Protein AF-A0A9X2FKC2-F1 (afdb_monomer_lite)

Sequence (131 aa):
MKKSSIGENIRKVRLDLGMTMNEFIIAIDGQDGKGSRVLVSNWERNKHLPNKKRLKKIAELGNTTIDELVNSNEVHKSLTIWFHNGQNIKFKDVKIIEESKKLIFTYFSQSDLVQRKAEFDRNCIAGYAFG

Secondary structure (DSSP, 8-state):
-----HHHHHHHHHHHTT--HHHHHHHHH-TT-S--HHHHHHHHTTSSPPPHHHHHHHHHHTTS-HHHHHS---EEEEEEEE-TTS-EEEEEEEEEEE-SSEEEEEEE-TTT--EEEEEEEGGG-SEEEE-

InterPro domains:
  IPR001387 Cro/C1-type, helix-turn-helix domain [PS50943] (10-69)
  IPR001387 Cro/C1-type, helix-turn-helix domain [cd00093] (7-69)
  IPR010982 Lambda repressor-like, DNA-binding domain superfamily [G3DSA:1.10.260.40] (1-73)
  IPR010982 Lambda repressor-like, DNA-binding domain superfamily [SSF47413] (4-74)

Foldseek 3Di:
DDQQALLNLLVVLCVVVVHDLAVLQCQQQNPPRPDDSVVNVCSNVVVDHDDPSSLCSSCVSSVHDSCCSHDRDDQFQKKWFAFPVGDIDMAGRWAFDDDDQKTKIWGQDPVPRDIDIDIGGPVGTPDMDTD

pLDDT: mean 85.08, std 12.24, range [34.59, 97.06]

Radius of gyration: 18.86 Å; chains: 1; bounding box: 41×32×52 Å

Structure (mmCIF, N/CA/C/O backbone):
data_AF-A0A9X2FKC2-F1
#
_entry.id   AF-A0A9X2FKC2-F1
#
loop_
_atom_site.group_PDB
_atom_site.id
_atom_site.type_symbol
_atom_site.label_atom_id
_atom_site.label_alt_id
_atom_site.label_comp_id
_atom_site.label_asym_id
_atom_site.label_entity_id
_atom_site.label_seq_id
_atom_site.pdbx_PDB_ins_code
_atom_site.Cartn_x
_atom_site.Cartn_y
_atom_site.Cartn_z
_atom_site.occupancy
_atom_site.B_iso_or_equiv
_atom_site.auth_seq_id
_atom_site.auth_comp_id
_atom_site.auth_asym_id
_atom_site.auth_atom_id
_atom_site.pdbx_PDB_model_num
ATOM 1 N N . MET A 1 1 ? -10.585 -13.311 -1.483 1.00 34.75 1 MET A N 1
ATOM 2 C CA . MET A 1 1 ? -10.215 -12.410 -2.601 1.00 34.75 1 MET A CA 1
ATOM 3 C C . MET A 1 1 ? -8.699 -12.359 -2.714 1.00 34.75 1 MET A C 1
ATOM 5 O O . MET A 1 1 ? -8.040 -12.407 -1.682 1.00 34.75 1 MET A O 1
ATOM 9 N N . LYS A 1 2 ? -8.134 -12.365 -3.931 1.00 34.59 2 LYS A N 1
ATOM 10 C CA . LYS A 1 2 ? -6.674 -12.384 -4.125 1.00 34.59 2 LYS A CA 1
ATOM 11 C C . LYS A 1 2 ? -6.074 -11.017 -3.781 1.00 34.59 2 LYS A C 1
ATOM 13 O O . LYS A 1 2 ? -6.415 -10.015 -4.394 1.00 34.59 2 LYS A O 1
ATOM 18 N N . LYS A 1 3 ? -5.200 -11.035 -2.777 1.00 45.91 3 LYS A N 1
ATOM 19 C CA . LYS A 1 3 ? -4.349 -9.947 -2.291 1.00 45.91 3 LYS A CA 1
ATOM 20 C C . LYS A 1 3 ? -3.429 -9.465 -3.419 1.00 45.91 3 LYS A C 1
ATOM 22 O O . LYS A 1 3 ? -2.499 -10.192 -3.749 1.00 45.91 3 LYS A O 1
ATOM 27 N N . SER A 1 4 ? -3.656 -8.269 -3.973 1.00 55.81 4 SER A N 1
ATOM 28 C CA . SER A 1 4 ? -2.670 -7.680 -4.889 1.00 55.81 4 SER A CA 1
ATOM 29 C C . SER A 1 4 ? -1.420 -7.306 -4.100 1.00 55.81 4 SER A C 1
ATOM 31 O O . SER A 1 4 ? -1.500 -6.814 -2.975 1.00 55.81 4 SER A O 1
ATOM 33 N N . SER A 1 5 ? -0.249 -7.575 -4.650 1.00 79.06 5 SER A N 1
ATOM 34 C CA . SER A 1 5 ? 1.038 -7.160 -4.092 1.00 79.06 5 SER A CA 1
ATOM 35 C C . SER A 1 5 ? 1.676 -6.137 -5.024 1.00 79.06 5 SER A C 1
ATOM 37 O O . SER A 1 5 ? 1.324 -6.078 -6.200 1.00 79.06 5 SER A O 1
ATOM 39 N N . ILE A 1 6 ? 2.655 -5.367 -4.544 1.00 85.50 6 ILE A N 1
ATOM 40 C CA . ILE A 1 6 ? 3.439 -4.469 -5.410 1.00 85.50 6 ILE A CA 1
ATOM 41 C C . ILE A 1 6 ? 3.985 -5.203 -6.647 1.00 85.50 6 ILE A C 1
ATOM 43 O O . ILE A 1 6 ? 3.936 -4.670 -7.751 1.00 85.50 6 ILE A O 1
ATOM 47 N N . GLY A 1 7 ? 4.423 -6.459 -6.499 1.00 88.19 7 GLY A N 1
ATOM 48 C CA . GLY A 1 7 ? 4.834 -7.301 -7.620 1.00 88.19 7 GLY A CA 1
ATOM 49 C C . GLY A 1 7 ? 3.708 -7.596 -8.615 1.00 88.19 7 GLY A C 1
ATOM 50 O O . GLY A 1 7 ? 3.927 -7.530 -9.824 1.00 88.19 7 GLY A O 1
ATOM 51 N N . GLU A 1 8 ? 2.489 -7.850 -8.139 1.00 89.00 8 GLU A N 1
ATOM 52 C CA . GLU A 1 8 ? 1.320 -8.027 -9.011 1.00 89.00 8 GLU A CA 1
ATOM 53 C C . GLU A 1 8 ? 0.935 -6.728 -9.727 1.00 89.00 8 GLU A C 1
ATOM 55 O O . GLU A 1 8 ? 0.630 -6.771 -10.917 1.00 89.00 8 GLU A O 1
ATOM 60 N N . ASN A 1 9 ? 1.037 -5.575 -9.063 1.00 87.81 9 ASN A N 1
ATOM 61 C CA . ASN A 1 9 ? 0.803 -4.272 -9.687 1.00 87.81 9 ASN A CA 1
ATOM 62 C C . ASN A 1 9 ? 1.840 -3.977 -10.785 1.00 87.81 9 ASN A C 1
ATOM 64 O O . ASN A 1 9 ? 1.472 -3.584 -11.889 1.00 87.81 9 ASN A O 1
ATOM 68 N N . ILE A 1 10 ? 3.127 -4.239 -10.527 1.00 92.75 10 ILE A N 1
ATOM 69 C CA . ILE A 1 10 ? 4.193 -4.108 -11.536 1.00 92.75 10 ILE A CA 1
ATOM 70 C C . ILE A 1 10 ? 3.925 -5.044 -12.723 1.00 92.75 10 ILE A C 1
ATOM 72 O O . ILE A 1 10 ? 4.047 -4.636 -13.880 1.00 92.75 10 ILE A O 1
ATOM 76 N N . ARG A 1 11 ? 3.522 -6.291 -12.448 1.00 94.44 11 ARG A N 1
ATOM 77 C CA . ARG A 1 11 ? 3.163 -7.262 -13.489 1.00 94.44 11 ARG A CA 1
ATOM 78 C C . ARG A 1 11 ? 1.981 -6.779 -14.319 1.00 94.44 11 ARG A C 1
ATOM 80 O O . ARG A 1 11 ? 2.005 -6.935 -15.536 1.00 94.44 11 ARG A O 1
ATOM 87 N N . LYS A 1 12 ? 0.960 -6.218 -13.669 1.00 92.88 12 LYS A N 1
ATOM 88 C CA . LYS A 1 12 ? -0.226 -5.678 -14.328 1.00 92.88 12 LYS A CA 1
ATOM 89 C C . LYS A 1 12 ? 0.155 -4.547 -15.277 1.00 92.88 12 LYS A C 1
ATOM 91 O O . LYS A 1 12 ? -0.152 -4.659 -16.453 1.00 92.88 12 LYS A O 1
ATOM 96 N N . VAL A 1 13 ? 0.927 -3.559 -14.814 1.00 93.94 13 VAL A N 1
ATOM 97 C CA . VAL A 1 13 ? 1.437 -2.471 -15.670 1.00 93.94 13 VAL A CA 1
ATOM 98 C C . VAL A 1 13 ? 2.140 -3.026 -16.910 1.00 93.94 13 VAL A C 1
ATOM 100 O O . VAL A 1 13 ? 1.850 -2.603 -18.025 1.00 93.94 13 VAL A O 1
ATOM 103 N N . ARG A 1 14 ? 3.025 -4.018 -16.749 1.00 96.94 14 ARG A N 1
ATOM 104 C CA . ARG A 1 14 ? 3.711 -4.627 -17.897 1.00 96.94 14 ARG A CA 1
ATOM 105 C C . ARG A 1 14 ? 2.744 -5.304 -18.875 1.00 96.94 14 ARG A C 1
ATOM 107 O O . ARG A 1 14 ? 2.930 -5.193 -20.086 1.00 96.94 14 ARG A O 1
ATOM 114 N N . LEU A 1 15 ? 1.777 -6.063 -18.362 1.00 96.44 15 LEU A N 1
ATOM 115 C CA . LEU A 1 15 ? 0.818 -6.803 -19.186 1.00 96.44 15 LEU A CA 1
ATOM 116 C C . LEU A 1 15 ? -0.170 -5.875 -19.897 1.00 96.44 15 LEU A C 1
ATOM 118 O O . LEU A 1 15 ? -0.455 -6.116 -21.065 1.00 96.44 15 LEU A O 1
ATOM 122 N N . ASP A 1 16 ? -0.622 -4.808 -19.238 1.00 94.88 16 ASP A N 1
ATOM 123 C CA . ASP A 1 16 ? -1.511 -3.793 -19.815 1.00 94.88 16 ASP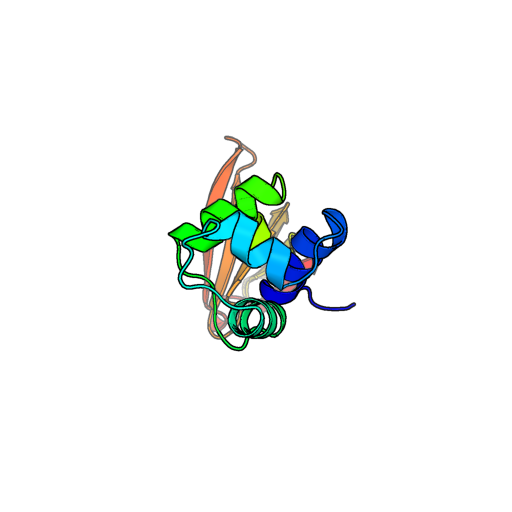 A CA 1
ATOM 124 C C . ASP A 1 16 ? -0.829 -3.055 -20.986 1.00 94.88 16 ASP A C 1
ATOM 126 O O . ASP A 1 16 ? -1.485 -2.664 -21.947 1.00 94.88 16 ASP A O 1
ATOM 130 N N . LEU A 1 17 ? 0.504 -2.939 -20.950 1.00 95.38 17 LEU A N 1
ATOM 131 C CA . LEU A 1 17 ? 1.329 -2.415 -22.046 1.00 95.38 17 LEU A CA 1
ATOM 132 C C . LEU A 1 17 ? 1.664 -3.457 -23.131 1.00 95.38 17 LEU A C 1
ATOM 134 O O . LEU A 1 17 ? 2.329 -3.123 -24.110 1.00 95.38 17 LEU A O 1
ATOM 138 N N . GLY A 1 18 ? 1.277 -4.725 -22.958 1.00 96.56 18 GLY A N 1
ATOM 139 C CA . GLY A 1 18 ? 1.587 -5.804 -23.903 1.00 96.56 18 GLY A CA 1
ATOM 140 C C . GLY A 1 18 ? 3.074 -6.172 -23.993 1.00 96.56 18 GLY A C 1
ATOM 141 O O . GLY A 1 18 ? 3.490 -6.781 -24.974 1.00 96.56 18 GLY A O 1
ATOM 142 N N . MET A 1 19 ? 3.888 -5.821 -22.991 1.00 96.06 19 MET A N 1
ATOM 143 C CA . MET A 1 19 ? 5.347 -5.967 -23.048 1.00 96.06 19 MET A CA 1
ATOM 144 C C . MET A 1 19 ? 5.851 -7.297 -22.469 1.00 96.06 19 MET A C 1
ATOM 146 O O . MET A 1 19 ? 5.393 -7.799 -21.430 1.00 96.06 19 MET A O 1
ATOM 150 N N . THR A 1 20 ? 6.907 -7.838 -23.069 1.00 96.12 20 THR A N 1
ATOM 151 C CA . THR A 1 20 ? 7.746 -8.870 -22.451 1.00 96.12 20 THR A CA 1
ATOM 152 C C . THR A 1 20 ? 8.568 -8.285 -21.294 1.00 96.12 20 THR A C 1
ATOM 154 O O . THR A 1 20 ? 8.793 -7.082 -21.197 1.00 96.12 20 THR A O 1
ATOM 157 N N . MET A 1 21 ? 9.078 -9.132 -20.390 1.00 95.00 21 MET A N 1
ATOM 158 C CA . MET A 1 21 ? 9.954 -8.671 -19.293 1.00 95.00 21 MET A CA 1
ATOM 159 C C . MET A 1 21 ? 11.231 -7.971 -19.788 1.00 95.00 21 MET A C 1
ATOM 161 O O . MET A 1 21 ? 11.765 -7.124 -19.078 1.00 95.00 21 MET A O 1
ATOM 165 N N . ASN A 1 22 ? 11.728 -8.339 -20.976 1.00 93.44 22 ASN A N 1
ATOM 166 C CA . ASN A 1 22 ? 12.901 -7.703 -21.580 1.00 93.44 22 ASN A CA 1
ATOM 167 C C . ASN A 1 22 ? 12.554 -6.305 -22.110 1.00 93.44 22 ASN A C 1
ATOM 169 O O . ASN A 1 22 ? 13.251 -5.348 -21.797 1.00 93.44 22 ASN A O 1
ATOM 173 N N . GLU A 1 23 ? 11.459 -6.165 -22.855 1.00 93.75 23 GLU A N 1
ATOM 174 C CA . GLU A 1 23 ? 11.011 -4.852 -23.346 1.00 93.75 23 GLU A CA 1
ATOM 175 C C . GLU A 1 23 ? 10.678 -3.915 -22.188 1.00 93.75 23 GLU A C 1
ATOM 177 O O . GLU A 1 23 ? 11.063 -2.750 -22.196 1.00 93.75 23 GLU A O 1
ATOM 182 N N . PHE A 1 24 ? 10.047 -4.448 -21.141 1.00 95.69 24 PHE A N 1
ATOM 183 C CA . PHE A 1 24 ? 9.692 -3.672 -19.963 1.00 95.69 24 PHE A CA 1
ATOM 184 C C . PHE A 1 24 ? 10.916 -3.119 -19.230 1.00 95.69 24 PHE A C 1
ATOM 186 O O . PHE A 1 24 ? 10.932 -1.948 -18.859 1.00 95.69 24 PHE A O 1
ATOM 193 N N . ILE A 1 25 ? 11.974 -3.922 -19.045 1.00 94.31 25 ILE A N 1
ATOM 194 C CA . ILE A 1 25 ? 13.191 -3.418 -18.397 1.00 94.31 25 ILE A CA 1
ATOM 195 C C . ILE A 1 25 ? 13.940 -2.411 -19.275 1.00 94.31 25 ILE A C 1
ATOM 197 O O . ILE A 1 25 ? 14.468 -1.438 -18.740 1.00 94.31 25 ILE A O 1
ATOM 201 N N . ILE A 1 26 ? 13.928 -2.589 -20.600 1.00 92.88 26 ILE A N 1
ATOM 202 C CA . ILE A 1 26 ? 14.497 -1.626 -21.555 1.00 92.88 26 ILE A CA 1
ATOM 203 C C . ILE A 1 26 ? 13.719 -0.304 -21.514 1.00 92.88 26 ILE A C 1
ATOM 205 O O . ILE A 1 26 ? 14.327 0.761 -21.515 1.00 92.88 26 ILE A O 1
ATOM 209 N N . ALA A 1 27 ? 12.389 -0.340 -21.400 1.00 92.81 27 ALA A N 1
ATOM 210 C CA . ALA A 1 27 ? 11.571 0.865 -21.252 1.00 92.81 27 ALA A CA 1
ATOM 211 C C . ALA A 1 27 ? 11.843 1.618 -19.931 1.00 92.81 27 ALA A C 1
ATOM 213 O O . ALA A 1 27 ? 11.682 2.838 -19.863 1.00 92.81 27 ALA A O 1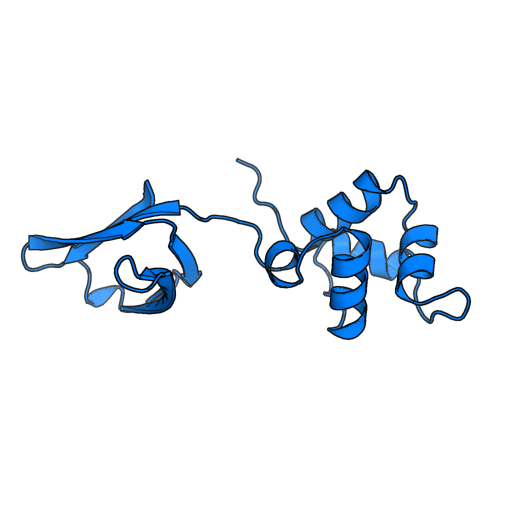
ATOM 214 N N . ILE A 1 28 ? 12.263 0.903 -18.880 1.00 93.19 28 ILE A N 1
ATOM 215 C CA . ILE A 1 28 ? 12.561 1.474 -17.558 1.00 93.19 28 ILE A CA 1
ATOM 216 C C . ILE A 1 28 ? 13.989 2.030 -17.476 1.00 93.19 28 ILE A C 1
ATOM 218 O O . ILE A 1 28 ? 14.190 3.145 -16.990 1.00 93.19 28 ILE A O 1
ATOM 222 N N . ASP A 1 29 ? 14.982 1.246 -17.895 1.00 90.31 29 ASP A N 1
ATOM 223 C CA . ASP A 1 29 ? 16.403 1.569 -17.720 1.00 90.31 29 ASP A CA 1
ATOM 224 C C . ASP A 1 29 ? 17.064 2.146 -18.990 1.00 90.31 29 ASP A C 1
ATOM 226 O O . ASP A 1 29 ? 18.169 2.680 -18.893 1.00 90.31 29 ASP A O 1
ATOM 230 N N . GLY A 1 30 ? 16.401 2.076 -20.150 1.00 83.62 30 GLY A N 1
ATOM 231 C CA . GLY A 1 30 ? 16.950 2.413 -21.470 1.00 83.62 30 GLY A CA 1
ATOM 232 C C . GLY A 1 30 ? 17.643 1.227 -22.161 1.00 83.62 30 GLY A C 1
ATOM 233 O O . GLY A 1 30 ? 17.846 0.176 -21.552 1.00 83.62 30 GLY A O 1
ATOM 234 N N . GLN A 1 31 ? 18.028 1.392 -23.437 1.00 66.88 31 GLN A N 1
ATOM 235 C CA . GLN A 1 31 ? 18.794 0.373 -24.186 1.00 66.88 31 GLN A CA 1
ATOM 236 C C . GLN A 1 31 ? 20.190 0.123 -23.583 1.00 66.88 31 GLN A C 1
ATOM 238 O O . GLN A 1 31 ? 20.650 -1.014 -23.587 1.00 66.88 31 GLN A O 1
ATOM 243 N N . ASP A 1 32 ? 20.793 1.140 -22.958 1.00 63.78 32 ASP A N 1
ATOM 244 C CA . ASP A 1 32 ? 22.054 1.036 -22.198 1.00 63.78 32 ASP A CA 1
ATOM 245 C C . ASP A 1 32 ? 21.841 0.604 -20.730 1.00 63.78 32 ASP A C 1
ATOM 247 O O . ASP A 1 32 ? 22.716 0.734 -19.865 1.00 63.78 32 ASP A O 1
ATOM 251 N N . GLY A 1 33 ? 20.632 0.145 -20.404 1.00 60.41 33 GLY A N 1
ATOM 252 C CA . GLY A 1 33 ? 20.202 -0.150 -19.048 1.00 60.41 33 GLY A CA 1
ATOM 253 C C . GLY A 1 33 ? 20.904 -1.361 -18.429 1.00 60.41 33 GLY A C 1
ATOM 254 O O . GLY A 1 33 ? 20.988 -2.432 -19.017 1.00 60.41 33 GLY A O 1
ATOM 255 N N . LYS A 1 34 ? 21.307 -1.246 -17.155 1.00 66.50 34 LYS A N 1
ATOM 256 C CA . LYS A 1 34 ? 21.895 -2.343 -16.346 1.00 66.50 34 LYS A CA 1
ATOM 257 C C . LYS A 1 34 ? 20.885 -3.434 -15.929 1.00 66.50 34 LYS A C 1
ATOM 259 O O . LYS A 1 34 ? 21.119 -4.166 -14.965 1.00 66.50 34 LYS A O 1
ATOM 264 N N . GLY A 1 35 ? 19.705 -3.465 -16.537 1.00 73.06 35 GLY A N 1
ATOM 265 C CA . GLY A 1 35 ? 18.585 -4.307 -16.135 1.00 73.06 35 GLY A CA 1
ATOM 266 C C . GLY A 1 35 ? 18.524 -5.634 -16.899 1.00 73.06 35 GLY A C 1
ATOM 267 O O . GLY A 1 35 ? 19.089 -5.774 -17.974 1.00 73.06 35 GLY A O 1
ATOM 268 N N . SER A 1 36 ? 17.816 -6.629 -16.359 1.00 86.12 36 SER A N 1
ATOM 269 C CA . SER A 1 36 ? 17.549 -7.898 -17.051 1.00 86.12 36 SER A CA 1
ATOM 270 C C . SER A 1 36 ? 16.128 -8.384 -16.768 1.00 86.12 36 SER A C 1
ATOM 272 O O . SER A 1 36 ? 15.542 -8.031 -15.740 1.00 86.12 36 SER A O 1
ATOM 274 N N . ARG A 1 37 ? 15.575 -9.269 -17.613 1.00 91.38 37 ARG A N 1
ATOM 275 C CA . ARG A 1 37 ? 14.287 -9.936 -17.315 1.00 91.38 37 ARG A CA 1
ATOM 276 C C . ARG A 1 37 ? 14.249 -10.630 -15.956 1.00 91.38 37 ARG A C 1
ATOM 278 O O . ARG A 1 37 ? 13.172 -10.783 -15.389 1.00 91.38 37 ARG A O 1
ATOM 285 N N . VAL A 1 38 ? 15.399 -11.064 -15.433 1.00 91.69 38 VAL A N 1
ATOM 286 C CA . VAL A 1 38 ? 15.484 -11.715 -14.118 1.00 91.69 38 VAL A CA 1
ATOM 287 C C . VAL A 1 38 ? 15.111 -10.725 -13.016 1.00 91.69 38 VAL A C 1
ATOM 289 O O . VAL A 1 38 ? 14.383 -11.095 -12.098 1.00 91.69 38 VAL A O 1
ATOM 292 N N . LEU A 1 39 ? 15.530 -9.460 -13.136 1.00 91.88 39 LEU A N 1
ATOM 293 C CA . LEU A 1 39 ? 15.132 -8.401 -12.207 1.00 91.88 39 LEU A CA 1
ATOM 294 C C . LEU A 1 39 ? 13.621 -8.177 -12.239 1.00 91.88 39 LEU A C 1
ATOM 296 O O . LEU A 1 39 ? 12.997 -8.211 -11.183 1.00 91.88 39 LEU A O 1
ATOM 300 N N . VAL A 1 40 ? 13.028 -8.050 -13.430 1.00 93.69 40 VAL A N 1
ATOM 301 C CA . VAL A 1 40 ? 11.570 -7.882 -13.578 1.00 93.69 40 VAL A CA 1
ATOM 302 C C . VAL A 1 40 ? 10.818 -9.070 -12.982 1.00 93.69 40 VAL A C 1
ATOM 304 O O . VAL A 1 40 ? 9.925 -8.881 -12.165 1.00 93.69 40 VAL A O 1
ATOM 307 N N . SER A 1 41 ? 11.229 -10.301 -13.296 1.00 93.75 41 SER A N 1
ATOM 308 C CA . SER A 1 41 ? 10.652 -11.517 -12.705 1.00 93.75 41 SER A CA 1
ATOM 309 C C . SER A 1 41 ? 10.748 -11.526 -11.174 1.00 93.75 41 SER A C 1
ATOM 311 O O . SER A 1 41 ? 9.805 -11.926 -10.490 1.00 93.75 41 SER A O 1
ATOM 313 N N . ASN A 1 42 ? 11.874 -11.079 -10.612 1.00 90.81 42 ASN A N 1
ATOM 314 C CA . ASN A 1 42 ? 12.043 -10.975 -9.164 1.00 90.81 42 ASN A CA 1
ATOM 315 C C . ASN A 1 42 ? 11.125 -9.908 -8.552 1.00 90.81 42 ASN A C 1
ATOM 317 O O . ASN A 1 42 ? 10.579 -10.154 -7.477 1.00 90.81 42 ASN A O 1
ATOM 321 N N . TRP A 1 43 ? 10.917 -8.775 -9.227 1.00 92.75 43 TRP A N 1
ATOM 322 C CA . TRP A 1 43 ? 9.984 -7.731 -8.789 1.00 92.75 43 TRP A CA 1
ATOM 323 C C . TRP A 1 43 ? 8.540 -8.221 -8.816 1.00 92.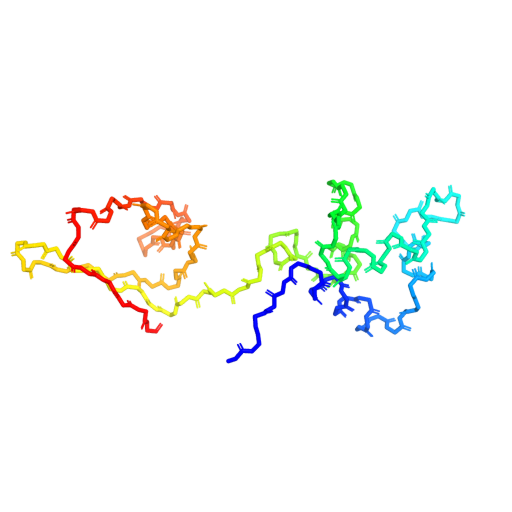75 43 TRP A C 1
ATOM 325 O O . TRP A 1 43 ? 7.848 -8.131 -7.807 1.00 92.75 43 TRP A O 1
ATOM 335 N N . GLU A 1 44 ? 8.111 -8.838 -9.919 1.00 93.12 44 GLU A N 1
ATOM 336 C CA . GLU A 1 44 ? 6.745 -9.359 -10.077 1.00 93.12 44 GLU A CA 1
ATOM 337 C C . GLU A 1 44 ? 6.394 -10.458 -9.071 1.00 93.12 44 GLU A C 1
ATOM 339 O O . GLU A 1 44 ? 5.229 -10.675 -8.748 1.00 93.12 44 GLU A O 1
ATOM 344 N N . ARG A 1 45 ? 7.411 -11.161 -8.567 1.00 85.94 45 ARG A N 1
ATOM 345 C CA . ARG A 1 45 ? 7.282 -12.208 -7.547 1.00 85.94 45 ARG A CA 1
ATOM 346 C C . ARG A 1 45 ? 7.558 -11.712 -6.125 1.00 85.94 45 ARG A C 1
ATOM 348 O O . ARG A 1 45 ? 7.626 -12.540 -5.222 1.00 85.94 45 ARG A O 1
ATOM 355 N N . ASN A 1 46 ? 7.752 -10.407 -5.923 1.00 81.94 46 ASN A N 1
ATOM 356 C CA . ASN A 1 46 ? 8.112 -9.786 -4.642 1.00 81.94 46 ASN A CA 1
ATOM 357 C C . ASN A 1 46 ? 9.395 -10.340 -3.988 1.00 81.94 46 ASN A C 1
ATOM 359 O O . ASN A 1 46 ? 9.549 -10.262 -2.773 1.00 81.94 46 ASN A O 1
ATOM 363 N N . LYS A 1 47 ? 10.334 -10.904 -4.760 1.00 79.12 47 LYS A N 1
ATOM 364 C CA . LYS A 1 47 ? 11.628 -11.356 -4.214 1.00 79.12 47 LYS A CA 1
ATOM 365 C C . LYS A 1 47 ? 12.518 -10.176 -3.827 1.00 79.12 47 LYS A C 1
ATOM 367 O O . LYS A 1 47 ? 13.178 -10.214 -2.796 1.00 79.12 47 LYS A O 1
ATOM 372 N N . HIS A 1 48 ? 12.519 -9.135 -4.657 1.00 82.31 48 HIS A N 1
ATOM 373 C CA . HIS A 1 48 ? 13.206 -7.867 -4.419 1.00 82.31 48 HIS A CA 1
ATOM 374 C C . HIS A 1 48 ? 12.344 -6.728 -4.959 1.00 82.31 48 HIS A C 1
ATOM 376 O O . HIS A 1 48 ? 11.556 -6.951 -5.874 1.00 82.31 48 HIS A O 1
ATOM 382 N N . LEU A 1 49 ? 12.501 -5.515 -4.431 1.00 84.38 49 LEU A N 1
ATOM 383 C CA . LEU A 1 49 ? 11.774 -4.343 -4.921 1.00 84.38 49 LEU A CA 1
ATOM 384 C C . LEU A 1 49 ? 12.627 -3.526 -5.903 1.00 84.38 49 LEU A C 1
ATOM 386 O O . LEU A 1 49 ? 13.857 -3.493 -5.771 1.00 84.38 49 LEU A O 1
ATOM 390 N N . PRO A 1 50 ? 12.006 -2.837 -6.877 1.00 88.06 50 PRO A N 1
ATOM 391 C CA . PRO A 1 50 ? 12.695 -1.819 -7.655 1.00 88.06 50 PRO A CA 1
ATOM 392 C C . PRO A 1 50 ? 13.205 -0.702 -6.735 1.00 88.06 50 PRO A C 1
ATOM 394 O O . PRO A 1 50 ? 12.584 -0.368 -5.727 1.00 88.06 50 PRO A O 1
ATOM 397 N N . ASN A 1 51 ? 14.321 -0.071 -7.101 1.00 87.81 51 ASN A N 1
ATOM 398 C CA . ASN A 1 51 ? 14.756 1.146 -6.416 1.00 87.81 51 ASN A CA 1
ATOM 399 C C . ASN A 1 51 ? 13.824 2.329 -6.749 1.00 87.81 51 ASN A C 1
ATOM 401 O O . ASN A 1 51 ? 13.051 2.275 -7.705 1.00 87.81 51 ASN A O 1
ATOM 405 N N . LYS A 1 52 ? 13.944 3.434 -6.001 1.00 86.88 52 LYS A N 1
ATOM 406 C CA . LYS A 1 52 ? 13.081 4.621 -6.153 1.00 86.88 52 LYS A CA 1
ATOM 407 C C . LYS A 1 52 ? 13.023 5.166 -7.588 1.00 86.88 52 LYS A C 1
ATOM 409 O O . LYS A 1 52 ? 11.947 5.527 -8.052 1.00 86.88 52 LYS A O 1
ATOM 414 N N . LYS A 1 53 ? 14.155 5.197 -8.306 1.00 90.38 53 LYS A N 1
ATOM 415 C CA . LYS A 1 53 ? 14.221 5.699 -9.691 1.00 90.38 53 LYS A CA 1
ATOM 416 C C . LYS A 1 53 ? 13.412 4.811 -10.641 1.00 90.38 53 LYS A C 1
ATOM 418 O O . LYS A 1 53 ? 12.605 5.318 -11.414 1.00 90.38 53 LYS A O 1
ATOM 423 N N . ARG A 1 54 ? 13.593 3.491 -10.549 1.00 92.62 54 ARG A N 1
ATOM 424 C CA . ARG A 1 54 ? 12.865 2.507 -11.364 1.00 92.62 54 ARG A CA 1
ATOM 425 C C . ARG A 1 54 ? 11.382 2.472 -11.021 1.00 92.62 54 ARG A C 1
ATOM 427 O O . ARG A 1 54 ? 10.558 2.420 -11.919 1.00 92.62 54 ARG A O 1
ATOM 434 N N . LEU A 1 55 ? 11.045 2.567 -9.738 1.00 91.56 55 LEU A N 1
ATOM 435 C CA . LEU A 1 55 ? 9.663 2.611 -9.270 1.00 91.56 55 LEU A CA 1
ATOM 436 C C . LEU A 1 55 ? 8.910 3.820 -9.840 1.00 91.56 55 LEU A C 1
ATOM 438 O O . LEU A 1 55 ? 7.805 3.664 -10.348 1.00 91.56 55 LEU A O 1
ATOM 442 N N . LYS A 1 56 ? 9.544 5.002 -9.839 1.00 92.31 56 LYS A N 1
ATOM 443 C CA . LYS A 1 56 ? 9.000 6.198 -10.493 1.00 92.31 56 LYS A CA 1
ATOM 444 C C . LYS A 1 56 ? 8.756 5.961 -11.983 1.00 92.31 56 LYS A C 1
ATOM 446 O O . LYS A 1 56 ? 7.696 6.304 -12.487 1.00 92.31 56 LYS A O 1
ATOM 451 N N . LYS A 1 57 ? 9.707 5.331 -12.677 1.00 94.56 57 LYS A N 1
ATOM 452 C CA . LYS A 1 57 ? 9.573 5.069 -14.112 1.00 94.56 57 LYS A CA 1
ATOM 453 C C . LYS A 1 57 ? 8.466 4.068 -14.433 1.00 94.56 57 LYS A C 1
ATOM 455 O O . LYS A 1 57 ? 7.738 4.261 -15.397 1.00 94.56 57 LYS A O 1
ATOM 460 N N . ILE A 1 58 ? 8.306 3.037 -13.605 1.00 94.19 58 ILE A N 1
ATOM 461 C CA . ILE A 1 58 ? 7.189 2.091 -13.710 1.00 94.19 58 ILE A CA 1
ATOM 462 C C . ILE A 1 58 ? 5.851 2.818 -13.520 1.00 94.19 58 ILE A C 1
ATOM 464 O O . ILE A 1 58 ? 4.914 2.548 -14.265 1.00 94.19 58 ILE A O 1
ATOM 468 N N . ALA A 1 59 ? 5.773 3.760 -12.574 1.00 92.06 59 ALA A N 1
ATOM 469 C CA . ALA A 1 59 ? 4.578 4.576 -12.349 1.00 92.06 59 ALA A CA 1
ATOM 470 C C . ALA A 1 59 ? 4.225 5.418 -13.584 1.00 92.06 59 ALA A C 1
ATOM 472 O O . ALA A 1 59 ? 3.097 5.372 -14.065 1.00 92.06 59 ALA A O 1
ATOM 473 N N . GLU A 1 60 ? 5.224 6.102 -14.151 1.00 94.19 60 GLU A N 1
ATOM 474 C CA . GLU A 1 60 ? 5.078 6.878 -15.388 1.00 94.19 60 GLU A CA 1
ATOM 475 C C . GLU A 1 60 ? 4.606 6.005 -16.564 1.00 94.19 60 GLU A C 1
ATOM 477 O O . GLU A 1 60 ? 3.686 6.392 -17.278 1.00 94.19 60 GLU A O 1
ATOM 482 N N . LEU A 1 61 ? 5.198 4.818 -16.753 1.00 94.06 61 LEU A N 1
ATOM 483 C CA . LEU A 1 61 ? 4.819 3.888 -17.827 1.00 94.06 61 LEU A CA 1
ATOM 484 C C . LEU A 1 61 ? 3.391 3.358 -17.667 1.00 94.06 61 LEU A C 1
ATOM 486 O O . LEU A 1 61 ? 2.684 3.193 -18.656 1.00 94.06 61 LEU A O 1
ATOM 490 N N . GLY A 1 62 ? 2.976 3.082 -16.432 1.00 89.69 62 GLY A N 1
ATOM 491 C CA . GLY A 1 62 ? 1.637 2.588 -16.119 1.00 89.69 62 GLY A CA 1
ATOM 492 C C . GLY A 1 62 ? 0.572 3.671 -15.987 1.00 89.69 62 GLY A C 1
ATOM 493 O O . GLY A 1 62 ? -0.547 3.335 -15.611 1.00 89.69 62 GLY A O 1
ATOM 494 N N . ASN A 1 63 ? 0.910 4.944 -16.235 1.00 91.38 63 ASN A N 1
ATOM 495 C CA . ASN A 1 63 ? 0.047 6.099 -15.977 1.00 91.38 63 ASN A CA 1
ATOM 496 C C . ASN A 1 63 ? -0.620 6.042 -14.584 1.00 91.38 63 ASN A C 1
ATOM 498 O O . ASN A 1 63 ? -1.827 6.216 -14.434 1.00 91.38 63 ASN A O 1
ATOM 502 N N . THR A 1 64 ? 0.184 5.728 -13.570 1.00 85.12 64 THR A N 1
ATOM 503 C CA . THR A 1 64 ? -0.228 5.520 -12.176 1.00 85.12 64 THR A CA 1
ATOM 504 C C . THR A 1 64 ? 0.746 6.240 -11.244 1.00 85.12 64 THR A C 1
ATOM 506 O O . THR A 1 64 ? 1.779 6.761 -11.672 1.00 85.12 64 THR A O 1
ATOM 509 N N . THR A 1 65 ? 0.447 6.295 -9.952 1.00 85.12 65 THR A N 1
ATOM 510 C CA . THR A 1 65 ? 1.348 6.867 -8.948 1.00 85.12 65 THR A CA 1
ATOM 511 C C . THR A 1 65 ? 2.221 5.797 -8.291 1.00 85.12 65 THR A C 1
ATOM 513 O O . THR A 1 65 ? 1.900 4.608 -8.260 1.00 85.12 65 THR A O 1
ATOM 516 N N . ILE A 1 66 ? 3.351 6.219 -7.711 1.00 83.56 66 ILE A N 1
ATOM 517 C CA . ILE A 1 66 ? 4.171 5.330 -6.873 1.00 83.56 66 ILE A CA 1
ATOM 518 C C . ILE A 1 66 ? 3.332 4.769 -5.717 1.00 83.56 66 ILE A C 1
ATOM 520 O O . ILE A 1 66 ? 3.468 3.596 -5.372 1.00 83.56 66 ILE A O 1
ATOM 524 N N . ASP A 1 67 ? 2.449 5.588 -5.146 1.00 78.50 67 ASP A N 1
ATOM 525 C CA . ASP A 1 67 ? 1.590 5.166 -4.050 1.00 78.50 67 ASP A CA 1
ATOM 526 C C . ASP A 1 67 ? 0.584 4.103 -4.475 1.00 78.50 67 ASP A C 1
ATOM 528 O O . ASP A 1 67 ? 0.354 3.189 -3.696 1.00 78.50 67 ASP A O 1
ATOM 532 N N . GLU A 1 68 ? 0.025 4.158 -5.679 1.00 74.31 68 GLU A N 1
ATOM 533 C CA . GLU A 1 68 ? -0.872 3.117 -6.206 1.00 74.31 68 GLU A CA 1
ATOM 534 C C . GLU A 1 68 ? -0.129 1.816 -6.543 1.00 74.31 68 GLU A C 1
ATOM 536 O O . GLU A 1 68 ? -0.651 0.722 -6.330 1.00 74.31 68 GLU A O 1
ATOM 541 N N . LEU A 1 69 ? 1.119 1.912 -7.013 1.00 79.00 69 LEU A N 1
ATOM 542 C CA . LEU A 1 69 ? 1.980 0.746 -7.228 1.00 79.00 69 LEU A CA 1
ATOM 543 C C . LEU A 1 69 ? 2.316 0.035 -5.918 1.00 79.00 69 LEU A C 1
ATOM 545 O O . LEU A 1 69 ? 2.245 -1.194 -5.851 1.00 79.00 69 LEU A O 1
ATOM 549 N N . VAL A 1 70 ? 2.708 0.798 -4.896 1.00 76.50 70 VAL A N 1
ATOM 550 C CA . VAL A 1 70 ? 3.179 0.277 -3.604 1.00 76.50 70 VAL A CA 1
ATOM 551 C C . VAL A 1 70 ? 2.018 -0.122 -2.706 1.00 76.50 70 VAL A C 1
ATOM 553 O O . VAL A 1 70 ? 2.077 -1.158 -2.045 1.00 76.50 70 VAL A O 1
ATOM 556 N N . ASN A 1 71 ? 0.965 0.686 -2.681 1.00 64.38 71 ASN A N 1
ATOM 557 C CA . ASN A 1 71 ? -0.206 0.423 -1.874 1.00 64.38 71 ASN A CA 1
ATOM 558 C C . ASN A 1 71 ? -1.218 -0.336 -2.712 1.00 64.38 71 ASN A C 1
ATOM 560 O O . ASN A 1 71 ? -2.121 0.233 -3.321 1.00 64.38 71 ASN A O 1
ATOM 564 N N . SER A 1 72 ? -1.079 -1.652 -2.712 1.00 52.28 72 SER A N 1
ATOM 565 C CA . SER A 1 72 ? -2.186 -2.509 -3.078 1.00 52.28 72 SER A CA 1
ATOM 566 C C . SER A 1 72 ? -3.359 -2.251 -2.127 1.00 52.28 72 SER A C 1
ATOM 568 O O . SER A 1 72 ? -3.330 -2.560 -0.940 1.00 52.28 72 SER A O 1
ATOM 570 N N . ASN A 1 73 ? -4.360 -1.590 -2.701 1.00 52.41 73 ASN A N 1
ATOM 571 C CA . ASN A 1 73 ? -5.585 -1.094 -2.098 1.00 52.41 73 ASN A CA 1
ATOM 572 C C . ASN A 1 73 ? -6.328 -2.135 -1.245 1.00 52.41 73 ASN A C 1
ATOM 574 O O . ASN A 1 73 ? -6.986 -3.019 -1.787 1.00 52.41 73 ASN A O 1
ATOM 578 N N . GLU A 1 74 ? -6.370 -1.918 0.065 1.00 59.81 74 GLU A N 1
ATOM 579 C CA . GLU A 1 74 ? -7.648 -1.942 0.777 1.00 59.81 74 GLU A CA 1
ATOM 580 C C . GLU A 1 74 ? -7.885 -0.539 1.336 1.00 59.81 74 GLU A C 1
ATOM 582 O O . GLU A 1 74 ? -7.421 -0.167 2.413 1.0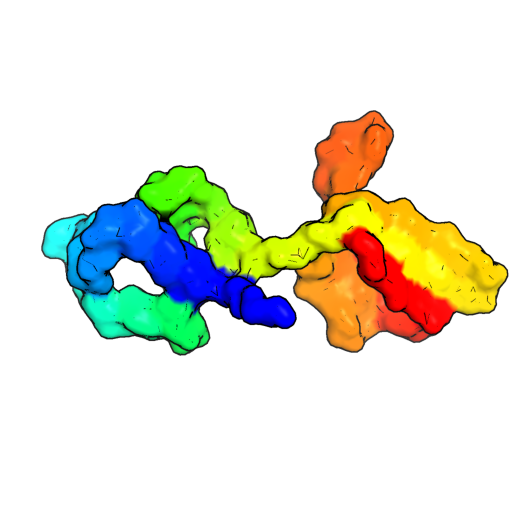0 59.81 74 GLU A O 1
ATOM 587 N N . VAL A 1 75 ? -8.562 0.281 0.528 1.00 61.66 75 VAL A N 1
ATOM 588 C CA . VAL A 1 75 ? -9.329 1.399 1.068 1.00 61.66 75 VAL A CA 1
ATOM 589 C C . VAL A 1 75 ? -10.651 0.790 1.514 1.00 61.66 75 VAL A C 1
ATOM 591 O O . VAL A 1 75 ? -11.486 0.428 0.685 1.00 61.66 75 VAL A O 1
ATOM 594 N N . HIS A 1 76 ? -10.819 0.604 2.816 1.00 71.88 76 HIS A N 1
ATOM 595 C CA . HIS A 1 76 ? -12.096 0.195 3.379 1.00 71.88 76 HIS A CA 1
ATOM 596 C C . HIS A 1 76 ? -13.073 1.359 3.253 1.00 71.88 76 HIS A C 1
ATOM 598 O O . HIS A 1 76 ? -12.726 2.497 3.587 1.00 71.88 76 HIS A O 1
ATOM 604 N N . LYS A 1 77 ? -14.309 1.086 2.813 1.00 81.81 77 LYS A N 1
ATOM 605 C CA . LYS A 1 77 ? -15.347 2.129 2.727 1.00 81.81 77 LYS A CA 1
ATOM 606 C C . LYS A 1 77 ? -15.567 2.746 4.096 1.00 81.81 77 LYS A C 1
ATOM 608 O O . LYS A 1 77 ? -15.819 3.947 4.211 1.00 81.81 77 LYS A O 1
ATOM 613 N N . SER A 1 78 ? -15.449 1.930 5.142 1.00 88.44 78 SER A N 1
ATOM 614 C CA . SER A 1 78 ? -15.361 2.439 6.497 1.00 88.44 78 SER A CA 1
ATOM 615 C C . SER A 1 78 ? -14.576 1.557 7.457 1.00 88.44 78 SER A C 1
ATOM 617 O O . SER A 1 78 ? -14.450 0.353 7.264 1.00 88.44 78 SER A O 1
ATOM 619 N N . LEU A 1 79 ? -14.103 2.181 8.531 1.00 92.88 79 LEU A N 1
ATOM 620 C CA . LEU A 1 79 ? -13.559 1.532 9.718 1.00 92.88 79 LEU A CA 1
ATOM 621 C C . LEU A 1 79 ? -14.350 2.024 10.927 1.00 92.88 79 LEU A C 1
ATOM 623 O O . LEU A 1 79 ? -14.395 3.228 11.179 1.00 92.88 79 LEU A O 1
ATOM 627 N N . THR A 1 80 ? -14.946 1.107 11.679 1.00 95.44 80 THR A N 1
ATOM 628 C CA . THR A 1 80 ? -15.546 1.399 12.984 1.00 95.44 80 THR A CA 1
ATOM 629 C C . THR A 1 80 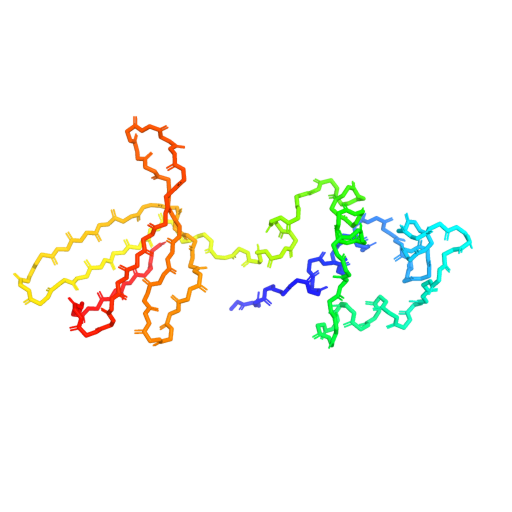? -14.645 0.855 14.080 1.00 95.44 80 THR A C 1
ATOM 631 O O . THR A 1 80 ? -14.242 -0.302 14.022 1.00 95.44 80 THR A O 1
ATOM 634 N N . ILE A 1 81 ? -14.338 1.682 15.076 1.00 95.94 81 ILE A N 1
ATOM 635 C CA . ILE A 1 81 ? -13.541 1.322 16.252 1.00 95.94 81 ILE A CA 1
ATOM 636 C C . ILE A 1 81 ? -14.433 1.450 17.484 1.00 95.94 81 ILE A C 1
ATOM 638 O O . ILE A 1 81 ? -15.069 2.489 17.667 1.00 95.94 81 ILE A O 1
ATOM 642 N N . TRP A 1 82 ? -14.461 0.418 18.325 1.00 97.06 82 TRP A N 1
ATOM 643 C CA . TRP A 1 82 ? -15.159 0.405 19.610 1.00 97.06 82 TRP A CA 1
ATOM 644 C C . TRP A 1 82 ? -14.169 0.569 20.758 1.00 97.06 82 TRP A C 1
ATOM 646 O O . TRP A 1 82 ? -13.126 -0.085 20.789 1.00 97.06 82 TRP A O 1
ATOM 656 N N . PHE A 1 83 ? -14.517 1.410 21.724 1.00 95.56 83 PHE A N 1
ATOM 657 C CA . PHE A 1 83 ? -13.759 1.637 22.949 1.00 95.56 83 PHE A CA 1
ATOM 658 C C . PHE A 1 83 ? -14.384 0.882 24.126 1.00 95.56 83 PHE A C 1
ATOM 660 O O . PHE A 1 83 ? -15.584 0.609 24.146 1.00 95.56 83 PHE A O 1
ATOM 667 N N . HIS A 1 84 ? -13.576 0.586 25.147 1.00 93.06 84 HIS A N 1
ATOM 668 C CA . HIS A 1 84 ? -14.020 -0.138 26.350 1.00 93.06 84 HIS A CA 1
ATOM 669 C C . HIS A 1 84 ? -15.101 0.597 27.151 1.00 93.06 84 HIS A C 1
ATOM 671 O O . HIS A 1 84 ? -15.875 -0.027 27.865 1.00 93.06 84 HIS A O 1
ATOM 677 N N . ASN A 1 85 ? -15.186 1.921 27.011 1.00 93.25 85 ASN A N 1
ATOM 678 C CA . ASN A 1 85 ? -16.209 2.746 27.654 1.00 93.25 85 ASN A CA 1
ATOM 679 C C . ASN A 1 85 ? -17.567 2.736 26.914 1.00 93.25 85 ASN A C 1
ATOM 681 O O . ASN A 1 85 ? -18.453 3.514 27.261 1.00 93.25 85 ASN A O 1
ATOM 685 N N . GLY A 1 86 ? -17.723 1.909 25.874 1.00 91.19 86 GLY A N 1
ATOM 686 C CA . GLY A 1 86 ? -18.949 1.790 25.079 1.00 91.19 86 GLY A CA 1
ATOM 687 C C . GLY A 1 86 ? -19.086 2.810 23.944 1.00 91.19 86 GLY A C 1
ATOM 688 O O . GLY A 1 86 ? -20.028 2.719 23.156 1.00 91.19 86 GLY A O 1
ATOM 689 N N . GLN A 1 87 ? -18.157 3.759 23.807 1.00 94.44 87 GLN A N 1
ATOM 690 C CA . GLN A 1 87 ? -18.140 4.685 22.674 1.00 94.44 87 GLN A CA 1
ATOM 691 C C . GLN A 1 87 ? -17.609 4.001 21.410 1.00 94.44 87 GLN A C 1
ATOM 693 O O . GLN A 1 87 ? -16.850 3.033 21.468 1.00 94.44 87 GLN A O 1
ATOM 698 N N . ASN A 1 88 ? -17.977 4.532 20.246 1.00 94.75 88 ASN A N 1
ATOM 699 C CA . ASN A 1 88 ? -17.395 4.127 18.974 1.00 94.75 88 ASN A CA 1
ATOM 700 C C . ASN A 1 88 ? -17.116 5.338 18.083 1.00 94.75 88 ASN A C 1
ATOM 702 O O . ASN A 1 88 ? -17.711 6.403 18.249 1.00 94.75 88 ASN A O 1
ATOM 706 N N . ILE A 1 89 ? -16.200 5.159 17.139 1.00 94.25 89 ILE A N 1
ATOM 707 C CA . ILE A 1 89 ? -15.894 6.138 16.099 1.00 94.25 89 ILE A CA 1
ATOM 708 C C . ILE A 1 89 ? -15.879 5.444 14.742 1.00 94.25 89 ILE A C 1
ATOM 710 O O . ILE A 1 89 ? -15.415 4.309 14.619 1.00 94.25 89 ILE A O 1
ATOM 714 N N . LYS A 1 90 ? -16.397 6.127 13.719 1.00 93.81 90 LYS A N 1
ATOM 715 C CA . LYS A 1 90 ? -16.421 5.639 12.342 1.00 93.81 90 LYS A CA 1
ATOM 716 C C . LYS A 1 90 ? -15.620 6.562 11.436 1.00 93.81 90 LYS A C 1
ATOM 718 O O . LYS A 1 90 ? -15.885 7.758 11.360 1.00 93.81 90 LYS A O 1
ATOM 723 N N . PHE A 1 91 ? -14.698 5.972 10.699 1.00 92.50 91 PHE A N 1
ATOM 724 C CA . PHE A 1 91 ? -13.923 6.609 9.647 1.00 92.50 91 PHE A CA 1
ATOM 725 C C . PHE A 1 91 ? -14.419 6.111 8.289 1.00 92.50 91 PHE A C 1
ATOM 727 O O . PHE A 1 91 ? -14.891 4.977 8.181 1.00 92.50 91 PHE A O 1
ATOM 734 N N . LYS A 1 92 ? -14.332 6.956 7.261 1.00 88.50 92 LYS A N 1
ATOM 735 C CA . LYS A 1 92 ? -14.617 6.592 5.867 1.00 88.50 92 LYS A CA 1
ATOM 736 C C . LYS A 1 92 ? -13.324 6.562 5.066 1.00 88.50 92 LYS A C 1
ATOM 738 O O . LYS A 1 92 ? -12.378 7.254 5.439 1.00 88.50 92 LYS A O 1
ATOM 743 N N . ASP A 1 93 ? -13.328 5.777 3.995 1.00 82.56 93 ASP A N 1
ATOM 744 C CA . ASP A 1 93 ? -12.247 5.713 3.006 1.00 82.56 93 ASP A CA 1
ATOM 745 C C . ASP A 1 93 ? -10.878 5.533 3.674 1.00 82.56 93 ASP A C 1
ATOM 747 O O . ASP A 1 93 ? -9.957 6.345 3.557 1.00 82.56 93 ASP A O 1
ATOM 751 N N . VAL A 1 94 ? -10.790 4.462 4.462 1.00 84.50 94 VAL A N 1
ATOM 752 C CA . VAL A 1 94 ? -9.666 4.201 5.354 1.00 84.50 94 VAL A CA 1
ATOM 753 C C . VAL A 1 94 ? -8.679 3.262 4.711 1.00 84.50 94 VAL A C 1
ATOM 755 O O . VAL A 1 94 ? -9.038 2.177 4.272 1.00 84.50 94 VAL A O 1
ATOM 758 N N . LYS A 1 95 ? -7.409 3.643 4.754 1.00 83.69 95 LYS A N 1
ATOM 759 C CA . LYS A 1 95 ? -6.304 2.826 4.273 1.00 83.69 95 LYS A CA 1
ATOM 760 C C . LYS A 1 95 ? -5.441 2.380 5.436 1.00 83.69 95 LYS A C 1
ATOM 762 O O . LYS A 1 95 ? -4.805 3.209 6.090 1.00 83.69 95 LYS A O 1
ATOM 767 N N . ILE A 1 96 ? -5.417 1.079 5.683 1.00 85.06 96 ILE A N 1
ATOM 768 C CA . ILE A 1 96 ? -4.606 0.485 6.742 1.00 85.06 96 ILE A CA 1
ATOM 769 C C . ILE A 1 96 ? -3.116 0.553 6.392 1.00 85.06 96 ILE A C 1
ATOM 771 O O . ILE A 1 96 ? -2.709 0.300 5.260 1.00 85.06 96 ILE A O 1
ATOM 775 N N . ILE A 1 97 ? -2.304 0.892 7.393 1.00 81.19 97 ILE A N 1
ATOM 776 C CA . ILE A 1 97 ? -0.838 0.883 7.349 1.00 81.19 97 ILE A CA 1
ATOM 777 C C . ILE A 1 97 ? -0.283 -0.277 8.194 1.00 81.19 97 ILE A C 1
ATOM 779 O O . ILE A 1 97 ? 0.659 -0.940 7.769 1.00 81.19 97 ILE A O 1
ATOM 783 N N . GLU A 1 98 ? -0.846 -0.531 9.381 1.00 81.69 98 GLU A N 1
ATOM 784 C CA . GLU A 1 98 ? -0.412 -1.599 10.295 1.00 81.69 98 GLU A CA 1
ATOM 785 C C . GLU A 1 98 ? -1.582 -2.076 11.173 1.00 81.69 98 GLU A C 1
ATOM 787 O O . GLU A 1 98 ? -2.382 -1.252 11.609 1.00 81.69 98 GLU A O 1
ATOM 792 N N . GLU A 1 99 ? -1.664 -3.382 11.468 1.00 81.56 99 GLU A N 1
ATOM 793 C CA . GLU A 1 99 ? -2.673 -3.957 12.387 1.00 81.56 99 GLU A CA 1
ATOM 794 C C . GLU A 1 99 ? -2.098 -4.876 13.478 1.00 81.56 99 GLU A C 1
ATOM 796 O O . GLU A 1 99 ? -2.853 -5.491 14.232 1.00 81.56 99 GLU A O 1
ATOM 801 N N . SER A 1 100 ? -0.770 -5.016 13.552 1.00 79.12 100 SER A N 1
ATOM 802 C CA . SER A 1 100 ? -0.131 -6.056 14.365 1.00 79.12 100 SER A CA 1
ATOM 803 C C . SER A 1 100 ? -0.227 -5.762 15.869 1.00 79.12 100 SER A C 1
ATOM 805 O O . SER A 1 100 ? -1.022 -6.362 16.589 1.00 79.12 100 SER A O 1
ATOM 807 N N . LYS A 1 101 ? 0.569 -4.808 16.351 1.00 82.69 101 LYS A N 1
ATOM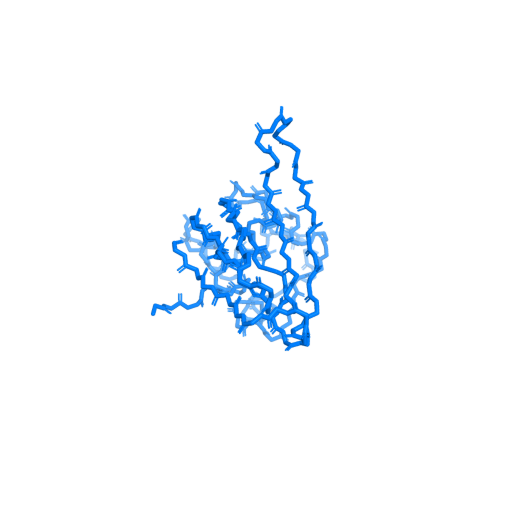 808 C CA . LYS A 1 101 ? 0.562 -4.319 17.736 1.00 82.69 101 LYS A CA 1
ATOM 809 C C . LYS A 1 101 ? -0.311 -3.081 17.890 1.00 82.69 101 LYS A C 1
ATOM 811 O O . LYS A 1 101 ? -0.855 -2.824 18.960 1.00 82.69 101 LYS A O 1
ATOM 816 N N . LYS A 1 102 ? -0.434 -2.321 16.808 1.00 89.75 102 LYS A N 1
ATOM 817 C CA . LYS A 1 102 ? -1.197 -1.084 16.716 1.00 89.75 102 LYS A CA 1
ATOM 818 C C . LYS A 1 102 ? -2.072 -1.133 15.479 1.00 89.75 102 LYS A C 1
ATOM 820 O O . LYS A 1 102 ? -1.718 -1.791 14.504 1.00 89.75 102 LYS A O 1
ATOM 825 N N . LEU A 1 103 ? -3.186 -0.421 15.538 1.00 90.81 103 LEU A N 1
ATOM 826 C CA . LEU A 1 103 ? -4.028 -0.132 14.390 1.00 90.81 103 LEU A CA 1
ATOM 827 C C . LEU A 1 103 ? -3.642 1.254 13.865 1.00 90.81 103 LEU A C 1
ATOM 829 O O . LEU A 1 103 ? -3.988 2.273 14.466 1.00 90.81 103 LEU A O 1
ATOM 833 N N . ILE A 1 104 ? -2.881 1.284 12.774 1.00 90.81 104 ILE A N 1
ATOM 834 C CA . ILE A 1 104 ? -2.405 2.503 12.113 1.00 90.81 104 ILE A CA 1
ATOM 835 C C . ILE A 1 104 ? -3.064 2.592 10.747 1.00 90.81 104 ILE A C 1
ATOM 837 O O . ILE A 1 104 ? -3.009 1.641 9.968 1.00 90.81 104 ILE A O 1
ATOM 841 N N . PHE A 1 105 ? -3.642 3.744 10.426 1.00 90.31 105 PHE A N 1
ATOM 842 C CA . PHE A 1 105 ? -4.317 3.959 9.150 1.00 90.31 105 PHE A CA 1
ATOM 843 C C . PHE A 1 105 ? -4.315 5.425 8.726 1.00 90.31 105 PHE A C 1
ATOM 845 O O . PHE A 1 105 ? -4.118 6.324 9.547 1.00 90.31 105 PHE A O 1
ATOM 852 N N . THR A 1 106 ? -4.553 5.674 7.439 1.00 87.69 106 THR A N 1
ATOM 853 C CA . THR A 1 106 ? -4.856 7.014 6.930 1.00 87.69 106 THR A CA 1
ATOM 854 C C . THR A 1 106 ? -6.323 7.157 6.572 1.00 87.69 106 THR A C 1
ATOM 856 O O . THR A 1 106 ? -6.936 6.204 6.097 1.00 87.69 106 THR A O 1
ATOM 859 N N . TYR A 1 107 ? -6.855 8.360 6.751 1.00 86.94 107 TYR A N 1
ATOM 860 C CA . TYR A 1 107 ? -8.217 8.741 6.387 1.00 86.94 107 TYR A CA 1
ATOM 861 C C . TYR A 1 107 ? -8.227 10.187 5.881 1.00 86.94 107 TYR A C 1
ATOM 863 O O . TYR A 1 107 ? -7.324 10.962 6.204 1.00 86.94 107 TYR A O 1
ATOM 871 N N . PHE A 1 108 ? -9.244 10.567 5.113 1.00 76.12 108 PHE A N 1
ATOM 872 C CA . PHE A 1 108 ? -9.483 11.967 4.765 1.00 76.12 108 PHE A CA 1
ATOM 873 C C . PHE A 1 108 ? -10.400 12.610 5.801 1.00 76.12 108 PHE A C 1
ATOM 875 O O . PHE A 1 108 ? -11.465 12.083 6.130 1.00 76.12 108 PHE A O 1
ATOM 882 N N . SER A 1 109 ? -9.983 13.751 6.340 1.00 73.31 109 SER A N 1
ATOM 883 C CA . SER A 1 109 ? -10.838 14.546 7.216 1.00 73.31 109 SER A CA 1
ATOM 884 C C . SER A 1 109 ? -12.002 15.127 6.412 1.00 73.31 109 SER A C 1
ATOM 886 O O . SER A 1 109 ? -11.812 15.669 5.329 1.00 73.31 109 SER A O 1
ATOM 888 N N . GLN A 1 110 ? -13.225 15.012 6.928 1.00 73.81 110 GLN A N 1
ATOM 889 C CA . GLN A 1 110 ? -14.410 15.463 6.191 1.00 73.81 110 GLN A CA 1
ATOM 890 C C . GLN A 1 110 ? -14.571 16.987 6.180 1.00 73.81 110 GLN A C 1
ATOM 892 O O . GLN A 1 110 ? -15.282 17.503 5.325 1.00 73.81 110 GLN A O 1
ATOM 897 N N . SER A 1 111 ? -13.929 17.710 7.103 1.00 76.38 111 SER A N 1
ATOM 898 C CA . SER A 1 111 ? -14.050 19.169 7.193 1.00 76.38 111 SER A CA 1
ATOM 899 C C . SER A 1 111 ? -13.140 19.914 6.219 1.00 76.38 111 SER A C 1
ATOM 901 O O . SER A 1 111 ? -13.491 20.997 5.770 1.00 76.38 111 SER A O 1
ATOM 903 N N . ASP A 1 112 ? -11.966 19.358 5.920 1.00 77.19 112 ASP A N 1
ATOM 904 C CA . ASP A 1 112 ? -10.915 20.019 5.131 1.00 77.19 112 ASP A CA 1
ATOM 905 C C . ASP A 1 112 ? -10.363 19.145 3.990 1.00 77.19 112 ASP A C 1
ATOM 907 O O . ASP A 1 112 ? -9.509 19.605 3.238 1.00 77.19 112 ASP A O 1
ATOM 911 N N . LEU A 1 113 ? -10.838 17.899 3.843 1.00 69.62 113 LEU A N 1
ATOM 912 C CA . LEU A 1 113 ? -10.355 16.911 2.867 1.00 69.62 113 LEU A CA 1
ATOM 913 C C . LEU A 1 113 ? -8.835 16.695 2.921 1.00 69.62 113 LEU A C 1
ATOM 915 O O . LEU A 1 113 ? -8.212 16.294 1.938 1.00 69.62 113 LEU A O 1
ATOM 919 N N . VAL A 1 114 ? -8.228 16.917 4.088 1.00 70.56 114 VAL A N 1
ATOM 920 C CA . VAL A 1 114 ? -6.805 16.664 4.310 1.00 70.56 114 VAL A CA 1
ATOM 921 C C . VAL A 1 114 ? -6.612 15.209 4.726 1.00 70.56 114 VAL A C 1
ATOM 923 O O . VAL A 1 114 ? -7.284 14.714 5.637 1.00 70.56 114 VAL A O 1
ATOM 926 N N . GLN A 1 115 ? -5.669 14.520 4.080 1.00 77.62 115 GLN A N 1
ATOM 927 C CA . GLN A 1 115 ? -5.267 13.175 4.484 1.00 77.62 115 GLN A CA 1
ATOM 928 C C . GLN A 1 115 ? -4.542 13.233 5.832 1.00 77.62 115 GLN A C 1
ATOM 930 O O . GLN A 1 115 ? -3.551 13.943 6.004 1.00 77.62 115 GLN A O 1
ATOM 935 N N . ARG A 1 116 ? -5.028 12.458 6.798 1.00 85.38 116 ARG A N 1
ATOM 936 C CA . ARG A 1 116 ? -4.485 12.362 8.155 1.00 85.38 116 ARG A CA 1
ATOM 937 C C . ARG A 1 116 ? -4.108 10.924 8.467 1.00 85.38 116 ARG A C 1
ATOM 939 O O . ARG A 1 116 ? -4.647 9.987 7.884 1.00 85.38 116 ARG A O 1
ATOM 946 N N . LYS A 1 117 ? -3.185 10.761 9.412 1.00 89.31 117 LYS A N 1
ATOM 947 C CA . LYS A 1 117 ? -2.773 9.470 9.968 1.00 89.31 117 LYS A CA 1
ATOM 948 C C . LYS A 1 117 ? -3.338 9.336 11.381 1.00 89.31 117 LYS A C 1
ATOM 950 O O . LYS A 1 117 ? -3.199 10.262 12.177 1.00 89.31 117 LYS A O 1
ATOM 955 N N . ALA A 1 118 ? -3.953 8.199 11.679 1.00 92.19 118 ALA A N 1
ATOM 956 C CA . ALA A 1 118 ? -4.396 7.821 13.015 1.00 92.19 118 ALA A CA 1
ATOM 957 C C . ALA A 1 118 ? -3.656 6.569 13.495 1.00 92.19 118 ALA A C 1
ATOM 959 O O . ALA A 1 118 ? -3.222 5.740 12.692 1.00 92.19 118 ALA A O 1
ATOM 960 N N . GLU A 1 119 ? -3.518 6.454 14.812 1.00 94.50 119 GLU A N 1
ATOM 961 C CA . GLU A 1 119 ? -2.826 5.363 15.489 1.00 94.50 119 GLU A CA 1
ATOM 962 C C . GLU A 1 119 ? -3.555 5.032 16.793 1.00 94.50 119 GLU A C 1
ATOM 964 O O . GLU A 1 119 ? -3.800 5.917 17.611 1.00 94.50 119 GLU A O 1
ATOM 969 N N . PHE A 1 120 ? -3.885 3.755 16.978 1.00 93.25 120 PHE A N 1
ATOM 970 C CA . PHE A 1 120 ? -4.518 3.237 18.187 1.00 93.25 120 PHE A CA 1
ATOM 971 C C . PHE A 1 120 ? -3.755 2.016 18.702 1.00 93.25 120 PHE A C 1
ATOM 973 O O . PHE A 1 120 ? -3.450 1.096 17.938 1.00 93.25 120 PHE A O 1
ATOM 980 N N . ASP A 1 121 ? -3.470 1.984 20.004 1.00 90.62 121 ASP A N 1
ATOM 981 C CA . ASP A 1 121 ? -2.972 0.775 20.662 1.00 90.62 121 ASP A CA 1
ATOM 982 C C . ASP A 1 121 ? -4.103 -0.259 20.761 1.00 90.62 121 ASP A C 1
ATOM 984 O O . ASP A 1 121 ? -5.236 0.080 21.120 1.00 90.62 121 ASP A O 1
ATOM 988 N N . ARG A 1 122 ? -3.805 -1.527 20.451 1.00 86.88 122 ARG A N 1
ATOM 989 C CA . ARG A 1 122 ? -4.785 -2.623 20.507 1.00 86.88 122 ARG A CA 1
ATOM 990 C C . ARG A 1 122 ? -5.373 -2.811 21.905 1.00 86.88 122 ARG A C 1
ATOM 992 O O . ARG A 1 122 ? -6.512 -3.248 22.009 1.00 86.88 122 ARG A O 1
ATOM 999 N N . ASN A 1 123 ? -4.639 -2.456 22.958 1.00 89.12 123 ASN A N 1
ATOM 1000 C CA . ASN A 1 123 ? -5.113 -2.567 24.337 1.00 89.12 123 ASN A CA 1
ATOM 1001 C C . ASN A 1 123 ? -6.130 -1.472 24.704 1.00 89.12 123 ASN A C 1
ATOM 1003 O O . ASN A 1 123 ? -6.928 -1.649 25.623 1.00 89.12 123 ASN A O 1
ATOM 1007 N N . CYS A 1 124 ? -6.132 -0.349 23.980 1.00 86.94 124 CYS A N 1
ATOM 1008 C CA . CYS A 1 124 ? -7.008 0.794 24.249 1.00 86.94 124 CYS A CA 1
ATOM 1009 C C . CYS A 1 124 ? -8.368 0.710 23.539 1.00 86.94 124 CYS A C 1
ATOM 1011 O O . CYS A 1 124 ? -9.236 1.549 23.783 1.00 86.94 124 CYS A O 1
ATOM 1013 N N . ILE A 1 125 ? -8.560 -0.279 22.666 1.00 93.69 125 ILE A N 1
ATOM 1014 C CA . ILE A 1 125 ? -9.800 -0.490 21.917 1.00 93.69 125 ILE A CA 1
ATOM 1015 C C . ILE A 1 125 ? -10.420 -1.830 22.317 1.00 93.69 125 ILE A C 1
ATOM 1017 O O . ILE A 1 125 ? -9.717 -2.808 22.558 1.00 93.69 125 ILE A O 1
ATOM 1021 N N . ALA A 1 126 ? -11.746 -1.880 22.379 1.00 95.00 126 ALA A N 1
ATOM 1022 C CA . ALA A 1 126 ? -12.495 -3.117 22.584 1.00 95.00 126 ALA A CA 1
ATOM 1023 C C . ALA A 1 126 ? -12.533 -3.966 21.304 1.00 95.00 126 ALA A C 1
ATOM 1025 O O . ALA A 1 126 ? -12.599 -5.191 21.361 1.00 95.00 126 ALA A O 1
ATOM 1026 N N . GLY A 1 127 ? -12.462 -3.318 20.138 1.00 93.62 127 GLY A N 1
ATOM 1027 C CA . GLY A 1 127 ? -12.411 -3.982 18.842 1.00 93.62 127 GLY A CA 1
ATOM 1028 C C . GLY A 1 127 ? -12.547 -3.001 17.684 1.00 93.62 127 GLY A C 1
ATOM 1029 O O . GLY A 1 127 ? -12.707 -1.796 17.883 1.00 93.62 127 GLY A O 1
ATOM 1030 N N . TYR A 1 128 ? -12.500 -3.520 16.461 1.00 94.44 128 TYR A N 1
ATOM 1031 C CA . TYR A 1 128 ? -12.782 -2.760 15.246 1.00 94.44 128 TYR A CA 1
ATOM 1032 C C . TYR A 1 128 ? -13.340 -3.671 14.155 1.00 94.44 128 TYR A C 1
ATOM 1034 O O . TYR A 1 128 ? -13.198 -4.892 14.216 1.00 94.44 128 TYR A O 1
ATOM 1042 N N . ALA A 1 129 ? -13.993 -3.069 13.167 1.00 92.62 129 ALA A N 1
ATOM 1043 C CA . ALA A 1 129 ? -14.512 -3.759 11.998 1.00 92.62 129 ALA A CA 1
ATOM 1044 C C . ALA A 1 129 ? -14.415 -2.862 10.768 1.00 92.62 129 ALA A C 1
ATOM 1046 O O . ALA A 1 129 ? -14.563 -1.639 10.851 1.00 92.62 129 ALA A O 1
ATOM 1047 N N . PHE A 1 130 ? -14.213 -3.505 9.626 1.00 88.19 130 PHE A N 1
ATOM 1048 C CA . PHE A 1 130 ? -14.243 -2.870 8.319 1.00 88.19 130 PHE A CA 1
ATOM 1049 C C . PHE A 1 130 ? -15.620 -3.024 7.676 1.00 88.19 130 PHE A C 1
ATOM 1051 O O . PHE A 1 130 ? -16.283 -4.046 7.859 1.00 88.19 130 PHE A O 1
ATOM 1058 N N . GLY A 1 131 ? -16.032 -2.012 6.915 1.00 78.06 131 GLY A N 1
ATOM 1059 C CA . GLY A 1 131 ? -17.247 -2.013 6.094 1.00 78.06 131 GLY A CA 1
ATOM 1060 C C . GLY A 1 131 ? -17.001 -1.508 4.684 1.00 78.06 131 GLY A C 1
ATOM 1061 O O . GLY A 1 131 ? -15.913 -0.934 4.435 1.00 78.06 131 GLY A O 1
#

Organism: NCBI:txid2876789